Protein AF-A0AAU9TU82-F1 (afdb_monomer_lite)

Radius of gyration: 13.86 Å; chains: 1; bounding box: 32×28×34 Å

Sequence (116 aa):
MYSGGGVVVQWYQQIAESLKSQSPVLTGHSGFSEYLHRFKCKKSPSCICDPGCSEFVLHVLLDYPAHDYKRQKLECQLDVILELDSLSELVYGNNKDLFLQFCIKVCKIVNNRNGI

Organism: Euphydryas editha (NCBI:txid104508)

Foldseek 3Di:
DDPDPPPVVVVLVVLLVVCVPQFCLSVQNFLQLLSCVVVVVHPAQADPVDNVDGGHSCCLQQPDVVCVVVQVVLCVVVVHRDDPVCVVCCSPHPNVNSVSVSRRVSRVVSRVVSVD

Structure (mmCIF, N/CA/C/O backbone):
data_AF-A0AAU9TU82-F1
#
_entry.id   AF-A0AAU9TU82-F1
#
loop_
_atom_site.group_PDB
_atom_site.id
_atom_site.type_symbol
_atom_site.label_atom_id
_atom_site.label_alt_id
_atom_site.label_comp_id
_atom_site.label_asym_id
_atom_site.label_entity_id
_atom_site.label_seq_id
_atom_site.pdbx_PDB_ins_code
_atom_site.Cartn_x
_atom_site.Cartn_y
_atom_site.Cartn_z
_atom_site.occupancy
_atom_site.B_iso_or_equiv
_atom_site.auth_seq_id
_atom_site.auth_comp_id
_atom_site.auth_asym_id
_atom_site.auth_atom_id
_atom_site.pdbx_PDB_model_num
ATOM 1 N N . MET A 1 1 ? -12.689 -2.087 -19.751 1.00 30.52 1 MET A N 1
ATOM 2 C CA . MET A 1 1 ? -12.680 -0.629 -19.998 1.00 30.52 1 MET A CA 1
ATOM 3 C C . MET A 1 1 ? -13.503 0.008 -18.891 1.00 30.52 1 MET A C 1
ATOM 5 O O . MET A 1 1 ? -14.720 -0.078 -18.941 1.00 30.52 1 MET A O 1
ATOM 9 N N . TYR A 1 2 ? -12.865 0.510 -17.832 1.00 33.25 2 TYR A N 1
ATOM 10 C CA . TYR A 1 2 ? -13.595 1.108 -16.712 1.00 33.25 2 TYR A CA 1
ATOM 11 C C . TYR A 1 2 ? -13.990 2.544 -17.066 1.00 33.25 2 TYR A C 1
ATOM 13 O O . TYR A 1 2 ? -13.203 3.481 -16.956 1.00 33.25 2 TYR A O 1
ATOM 21 N N . SER A 1 3 ? -15.225 2.693 -17.533 1.00 31.27 3 SER A N 1
ATOM 22 C CA . SER A 1 3 ? -15.900 3.972 -17.737 1.00 31.27 3 SER A CA 1
ATOM 23 C C . SER A 1 3 ? -16.392 4.490 -16.381 1.00 31.27 3 SER A C 1
ATOM 25 O O . SER A 1 3 ? -17.518 4.216 -15.986 1.00 31.27 3 SER A O 1
ATOM 27 N N . GLY A 1 4 ? -15.532 5.182 -15.628 1.00 31.11 4 GLY A N 1
ATOM 28 C CA . GLY A 1 4 ? -15.873 5.684 -14.283 1.00 31.11 4 GLY A CA 1
ATOM 29 C C . GLY A 1 4 ? -14.986 6.824 -13.767 1.00 31.11 4 GLY A C 1
ATOM 30 O O . GLY A 1 4 ? -14.931 7.076 -12.567 1.00 31.11 4 GLY A O 1
ATOM 31 N N . GLY A 1 5 ? -14.271 7.514 -14.661 1.00 34.28 5 GLY A N 1
ATOM 32 C CA . GLY A 1 5 ? -13.163 8.416 -14.318 1.00 34.28 5 GLY A CA 1
ATOM 33 C C . GLY A 1 5 ? -13.504 9.695 -13.538 1.00 34.28 5 GLY A C 1
ATOM 34 O O . GLY A 1 5 ? -12.585 10.400 -13.152 1.00 34.28 5 GLY A O 1
ATOM 35 N N . GLY A 1 6 ? -14.776 10.018 -13.288 1.00 33.03 6 GLY A N 1
ATOM 36 C CA . GLY A 1 6 ? -15.151 11.237 -12.554 1.00 33.03 6 GLY A CA 1
ATOM 37 C C . GLY A 1 6 ? -15.095 11.080 -11.032 1.00 33.03 6 GLY A C 1
ATOM 38 O O . GLY A 1 6 ? -14.482 11.885 -10.339 1.00 33.03 6 GLY A O 1
ATOM 39 N N . VAL A 1 7 ? -15.697 10.011 -10.508 1.00 37.81 7 VAL A N 1
ATOM 40 C CA . VAL A 1 7 ? -15.905 9.835 -9.059 1.00 37.81 7 VAL A CA 1
ATOM 41 C C . VAL A 1 7 ? -14.639 9.322 -8.371 1.00 37.81 7 VAL A C 1
ATOM 43 O O . VAL A 1 7 ? -14.275 9.805 -7.302 1.00 37.81 7 VAL A O 1
ATOM 46 N N . VAL A 1 8 ? -13.912 8.412 -9.032 1.00 42.59 8 VAL A N 1
ATOM 47 C CA . VAL A 1 8 ? -12.640 7.873 -8.527 1.00 42.59 8 VAL A CA 1
ATOM 48 C C . VAL A 1 8 ? -11.601 8.985 -8.390 1.00 42.59 8 VAL A C 1
ATOM 50 O O . VAL A 1 8 ? -10.945 9.068 -7.362 1.00 42.59 8 VAL A O 1
ATOM 53 N N . VAL A 1 9 ? -11.490 9.878 -9.382 1.00 46.53 9 VAL A N 1
ATOM 54 C CA . VAL A 1 9 ? -10.511 10.982 -9.389 1.00 46.53 9 VAL A CA 1
ATOM 55 C C . VAL A 1 9 ? -10.845 12.040 -8.331 1.00 46.53 9 VAL A C 1
ATOM 57 O O . VAL A 1 9 ? -9.945 12.517 -7.641 1.00 46.53 9 VAL A O 1
ATOM 60 N N . GLN A 1 10 ? -12.130 12.357 -8.148 1.00 37.75 10 GLN A N 1
ATOM 61 C CA . GLN A 1 10 ? -12.586 13.353 -7.177 1.00 37.75 10 GLN A CA 1
ATOM 62 C C . GLN A 1 10 ? -12.412 12.876 -5.722 1.00 37.75 10 GLN A C 1
ATOM 64 O O . GLN A 1 10 ? -11.961 13.646 -4.873 1.00 37.75 10 GLN A O 1
ATOM 69 N N . TRP A 1 11 ? -12.673 11.592 -5.451 1.00 50.09 11 TRP A N 1
ATOM 70 C CA . TRP A 1 11 ? -12.395 10.951 -4.160 1.00 50.09 11 TRP A CA 1
ATOM 71 C C . TRP A 1 11 ? -10.886 10.864 -3.872 1.00 50.09 11 TRP A C 1
ATOM 73 O O . TRP A 1 11 ? -10.435 11.204 -2.777 1.00 50.09 11 TRP A O 1
ATOM 83 N N . TYR A 1 12 ? -10.085 10.519 -4.887 1.00 51.53 12 TYR A N 1
ATOM 84 C CA . TYR A 1 12 ? -8.624 10.482 -4.792 1.00 51.53 12 TYR A 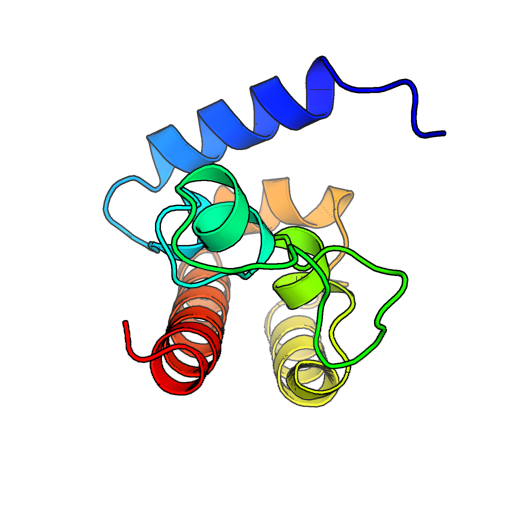CA 1
ATOM 85 C C . TYR A 1 12 ? -8.028 11.851 -4.438 1.00 51.53 12 TYR A C 1
ATOM 87 O O . TYR A 1 12 ? -7.141 11.943 -3.593 1.00 51.53 12 TYR A O 1
ATOM 95 N N . GLN A 1 13 ? -8.528 12.927 -5.056 1.00 47.31 13 GLN A N 1
ATOM 96 C CA . GLN A 1 13 ? -8.077 14.294 -4.785 1.00 47.31 13 GLN A CA 1
ATOM 97 C C . GLN A 1 13 ? -8.453 14.774 -3.376 1.00 47.31 13 GLN A C 1
ATOM 99 O O . GLN A 1 13 ? -7.597 15.337 -2.697 1.00 47.31 13 GLN A O 1
ATOM 104 N N . GLN A 1 14 ? -9.672 14.508 -2.894 1.00 48.16 14 GLN A N 1
ATOM 105 C CA . GLN A 1 14 ? -10.110 14.931 -1.552 1.00 48.16 14 GLN A CA 1
ATOM 106 C C . GLN A 1 14 ? -9.364 14.208 -0.415 1.00 48.16 14 GLN A C 1
ATOM 108 O O . GLN A 1 14 ? -9.041 14.816 0.613 1.00 48.16 14 GLN A O 1
ATOM 113 N N . ILE A 1 15 ? -9.022 12.931 -0.612 1.00 50.84 15 ILE A N 1
ATOM 114 C CA . ILE A 1 15 ? -8.183 12.159 0.315 1.00 50.84 15 ILE A CA 1
ATOM 115 C C . ILE A 1 15 ? -6.718 12.599 0.232 1.00 50.84 15 ILE A C 1
ATOM 117 O O . ILE A 1 15 ? -6.089 12.829 1.267 1.00 50.84 15 ILE A O 1
ATOM 121 N N . ALA A 1 16 ? -6.179 12.783 -0.979 1.00 51.69 16 ALA A N 1
ATOM 122 C CA . ALA A 1 16 ? -4.820 13.282 -1.188 1.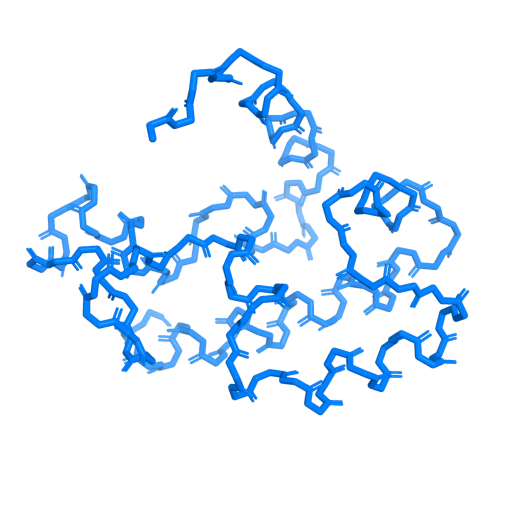00 51.69 16 ALA A CA 1
ATOM 123 C C . ALA A 1 16 ? -4.606 14.665 -0.549 1.00 51.69 16 ALA A C 1
ATOM 125 O O . ALA A 1 16 ? -3.535 14.938 -0.007 1.00 51.69 16 ALA A O 1
ATOM 126 N N . GLU A 1 17 ? -5.619 15.535 -0.572 1.00 50.88 17 GLU A N 1
ATOM 127 C CA . GLU A 1 17 ? -5.587 16.841 0.090 1.00 50.88 17 GLU A CA 1
ATOM 128 C C . GLU A 1 17 ? -5.708 16.743 1.612 1.00 50.88 17 GLU A C 1
ATOM 130 O O . GLU A 1 17 ? -4.959 17.424 2.313 1.00 50.88 17 GLU A O 1
ATOM 135 N N . SER A 1 18 ? -6.575 15.866 2.129 1.00 47.69 18 SER A N 1
ATOM 136 C CA . SER A 1 18 ? -6.750 15.652 3.577 1.00 47.69 18 SER A CA 1
ATOM 137 C C . SER A 1 18 ? -5.533 14.983 4.239 1.00 47.69 18 SER A C 1
ATOM 139 O O . SER A 1 18 ? -5.306 15.150 5.436 1.00 47.69 18 SER A O 1
ATOM 141 N N . LEU A 1 19 ? -4.721 14.252 3.465 1.00 53.00 19 LEU A N 1
ATOM 142 C CA . LEU A 1 19 ? -3.568 13.471 3.939 1.00 53.00 19 LEU A CA 1
ATOM 143 C C . LEU A 1 19 ? -2.217 13.991 3.426 1.00 53.00 19 LEU A C 1
ATOM 145 O O . LEU A 1 19 ? -1.205 13.293 3.540 1.00 53.00 19 LEU A O 1
ATOM 149 N N . LYS A 1 20 ? -2.188 15.228 2.905 1.00 52.75 20 LYS A N 1
ATOM 150 C CA . LYS A 1 20 ? -1.031 15.900 2.278 1.00 52.75 20 LYS A CA 1
ATOM 151 C C . LYS A 1 20 ? 0.277 15.828 3.083 1.00 52.75 20 LYS A C 1
ATOM 153 O O . LYS A 1 20 ? 1.346 15.936 2.492 1.00 52.75 20 LYS A O 1
ATOM 158 N N . SER A 1 21 ? 0.211 15.627 4.402 1.00 50.66 21 SER A N 1
ATOM 159 C CA . SER A 1 21 ? 1.371 15.514 5.300 1.00 50.66 21 SER A CA 1
ATOM 160 C C . SER A 1 21 ? 1.611 14.121 5.903 1.00 50.66 21 SER A C 1
ATOM 162 O O . SER A 1 21 ? 2.615 13.944 6.590 1.00 50.66 21 SER A O 1
ATOM 164 N N . GLN A 1 22 ? 0.733 13.133 5.683 1.00 55.03 22 GLN A N 1
ATOM 165 C CA . GLN A 1 22 ? 0.711 11.904 6.497 1.00 55.03 22 GLN A CA 1
ATOM 166 C C . GLN A 1 22 ? 1.131 10.625 5.756 1.00 55.03 22 GLN A C 1
ATOM 168 O O . GLN A 1 22 ? 1.638 9.704 6.392 1.00 55.03 22 GLN A O 1
ATOM 173 N N . SER A 1 23 ? 0.991 10.543 4.427 1.00 65.06 23 SER A N 1
ATOM 174 C CA . SER A 1 23 ? 1.509 9.402 3.652 1.00 65.06 23 SER A CA 1
ATOM 175 C C . SER A 1 23 ? 1.740 9.761 2.177 1.00 65.06 23 SER A C 1
ATOM 177 O O . SER A 1 23 ? 0.772 10.039 1.465 1.00 65.06 23 SER A O 1
ATOM 179 N N . PRO A 1 24 ? 2.987 9.697 1.664 1.00 63.47 24 PRO A N 1
ATOM 180 C CA . PRO A 1 24 ? 3.282 9.943 0.248 1.00 63.47 24 PRO A CA 1
ATOM 181 C C . PRO A 1 24 ? 2.570 8.976 -0.712 1.00 63.47 24 PRO A C 1
ATOM 183 O O . PRO A 1 24 ? 2.392 9.302 -1.884 1.00 63.47 24 PRO A O 1
ATOM 186 N N . VAL A 1 25 ? 2.124 7.808 -0.221 1.00 64.19 25 VAL A N 1
ATOM 187 C CA . VAL A 1 25 ? 1.302 6.865 -0.999 1.00 64.19 25 VAL A CA 1
ATOM 188 C C . VAL A 1 25 ? 0.015 7.525 -1.466 1.00 64.19 25 VAL A C 1
ATOM 190 O O . VAL A 1 25 ? -0.352 7.425 -2.632 1.00 64.19 25 VAL A O 1
ATOM 193 N N . LEU A 1 26 ? -0.664 8.207 -0.548 1.00 64.12 26 LEU A N 1
ATOM 194 C CA . LEU A 1 26 ? -2.030 8.677 -0.753 1.00 64.12 26 LEU A CA 1
ATOM 195 C C . LEU A 1 26 ? -2.069 9.987 -1.543 1.00 64.12 26 LEU A C 1
ATOM 197 O O . LEU A 1 26 ? -3.104 10.347 -2.087 1.00 64.12 26 LEU A O 1
ATOM 201 N N . THR A 1 27 ? -0.924 10.659 -1.686 1.00 62.81 27 THR A N 1
ATOM 202 C CA . THR A 1 27 ? -0.764 11.813 -2.580 1.00 62.81 27 THR A CA 1
ATOM 203 C C . THR A 1 27 ? -0.239 11.432 -3.966 1.00 62.81 27 THR A C 1
ATOM 205 O O . THR A 1 27 ? -0.097 12.304 -4.817 1.00 62.81 27 THR A O 1
ATOM 208 N N . GLY A 1 28 ? 0.064 10.150 -4.207 1.00 60.84 28 GLY A N 1
ATOM 209 C CA . GLY A 1 28 ? 0.567 9.656 -5.491 1.00 60.84 28 GLY A CA 1
ATOM 210 C C . GLY A 1 28 ? 2.023 10.020 -5.809 1.00 60.84 28 GLY A C 1
ATOM 211 O O . GLY A 1 28 ? 2.502 9.629 -6.863 1.00 60.84 28 GLY A O 1
ATOM 212 N N . HIS A 1 29 ? 2.754 10.700 -4.918 1.00 68.38 29 HIS A N 1
ATOM 213 C CA . HIS A 1 29 ? 4.135 11.169 -5.152 1.00 68.38 29 HIS A CA 1
ATOM 214 C C . HIS A 1 29 ? 5.228 10.143 -4.795 1.00 68.38 29 HIS A C 1
ATOM 216 O O . HIS A 1 29 ? 6.375 10.502 -4.534 1.00 68.38 29 HIS A O 1
ATOM 222 N N . SER A 1 30 ? 4.887 8.862 -4.732 1.00 72.94 30 SER A N 1
ATOM 223 C CA . SER A 1 30 ? 5.830 7.784 -4.413 1.00 72.94 30 SER A CA 1
ATOM 224 C C . SER A 1 30 ? 6.334 7.106 -5.691 1.00 72.94 30 SER A C 1
ATOM 226 O O . SER A 1 30 ? 5.804 7.328 -6.777 1.00 72.94 30 SER A O 1
ATOM 228 N N . GLY A 1 31 ? 7.369 6.271 -5.579 1.00 83.69 31 GLY A N 1
ATOM 229 C CA . GLY A 1 31 ? 8.014 5.560 -6.684 1.00 83.69 31 GLY A CA 1
ATOM 230 C C . GLY A 1 31 ? 7.167 4.480 -7.367 1.00 83.69 31 GLY A C 1
ATOM 231 O O . GLY A 1 31 ? 7.722 3.485 -7.827 1.00 83.69 31 GLY A O 1
ATOM 232 N N . PHE A 1 32 ? 5.843 4.620 -7.416 1.00 89.31 32 PHE A N 1
ATOM 233 C CA . PHE A 1 32 ? 4.962 3.718 -8.153 1.00 89.31 32 PHE A CA 1
ATOM 234 C C . PHE A 1 32 ? 5.255 3.784 -9.649 1.00 89.31 32 PHE A C 1
ATOM 236 O O . PHE A 1 32 ? 5.509 4.857 -10.199 1.00 89.31 32 PHE A O 1
ATOM 243 N N . SER A 1 33 ? 5.217 2.637 -10.322 1.00 91.44 33 SER A N 1
ATOM 244 C CA . SER A 1 33 ? 5.628 2.554 -11.726 1.00 91.44 33 SER A CA 1
ATOM 245 C C . SER A 1 33 ? 4.736 3.387 -12.644 1.00 91.44 33 SER A C 1
ATOM 247 O O . SER A 1 33 ? 5.266 4.015 -13.558 1.00 91.44 33 SER A O 1
ATOM 249 N N . GLU A 1 34 ? 3.428 3.479 -12.372 1.00 90.06 34 GLU A N 1
ATOM 250 C CA . GLU A 1 34 ? 2.520 4.361 -13.119 1.00 90.06 34 GLU A CA 1
ATOM 251 C C . GLU A 1 34 ? 2.927 5.837 -12.992 1.00 90.06 34 GLU A C 1
ATOM 253 O O . GLU A 1 34 ? 3.059 6.543 -13.997 1.00 90.06 34 GLU A O 1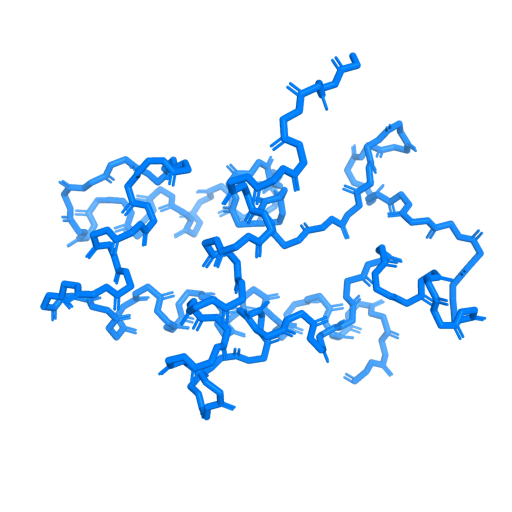
ATOM 258 N N . TYR A 1 35 ? 3.207 6.290 -11.767 1.00 87.44 35 TYR A N 1
ATOM 259 C CA . TYR A 1 35 ? 3.650 7.658 -11.512 1.00 87.44 35 TYR A CA 1
ATOM 260 C C . TYR A 1 35 ? 4.994 7.941 -12.195 1.00 87.44 35 TYR A C 1
ATOM 262 O O . TYR A 1 35 ? 5.118 8.886 -12.973 1.00 87.44 35 TYR A O 1
ATOM 270 N N . LEU A 1 36 ? 5.994 7.079 -11.989 1.00 90.12 36 LEU A N 1
ATOM 271 C CA . LEU A 1 36 ? 7.310 7.227 -12.615 1.00 90.12 36 LEU A CA 1
ATOM 272 C C . LEU A 1 36 ? 7.229 7.206 -14.145 1.00 90.12 36 LEU A C 1
ATOM 274 O O . LEU A 1 36 ? 7.975 7.925 -14.811 1.00 90.12 36 LEU A O 1
ATOM 278 N N . HIS A 1 37 ? 6.323 6.414 -14.720 1.00 91.00 37 HIS A N 1
ATOM 279 C CA . HIS A 1 37 ? 6.109 6.386 -16.160 1.00 91.00 37 HIS A CA 1
ATOM 280 C C . HIS A 1 37 ? 5.521 7.702 -16.681 1.00 91.00 37 HIS A C 1
ATOM 282 O O . HIS A 1 37 ? 6.027 8.244 -17.667 1.00 91.00 37 HIS A O 1
ATOM 288 N N . ARG A 1 38 ? 4.533 8.278 -15.980 1.00 89.50 38 ARG A N 1
ATOM 289 C CA . ARG A 1 38 ? 3.947 9.587 -16.317 1.00 89.50 38 ARG A CA 1
ATOM 290 C C . ARG A 1 38 ? 5.001 10.698 -16.386 1.00 89.50 38 ARG A C 1
ATOM 292 O O . ARG A 1 38 ? 4.917 11.563 -17.256 1.00 89.50 38 ARG A O 1
ATOM 299 N N . PHE A 1 39 ? 6.012 10.649 -15.519 1.00 88.75 39 PHE A N 1
ATOM 300 C CA . PHE A 1 39 ? 7.133 11.600 -15.502 1.00 88.75 39 PHE A CA 1
ATOM 301 C C . PHE A 1 39 ? 8.339 11.168 -16.348 1.00 88.75 39 PHE A C 1
ATOM 303 O O . PHE A 1 39 ? 9.383 11.814 -16.309 1.00 88.75 39 PHE A O 1
ATOM 310 N N . LYS A 1 40 ? 8.198 10.110 -17.158 1.00 91.62 40 LYS A N 1
ATOM 311 C CA . LYS A 1 40 ? 9.250 9.564 -18.036 1.00 91.62 40 LYS A CA 1
ATOM 312 C C . LYS A 1 40 ? 10.496 9.061 -17.288 1.00 91.62 40 LYS A C 1
ATOM 314 O O . LYS A 1 40 ? 11.533 8.840 -17.906 1.00 91.62 40 LYS A O 1
ATOM 319 N N . CYS A 1 41 ? 10.386 8.813 -15.983 1.00 89.56 41 CYS A N 1
ATOM 320 C CA . CYS A 1 4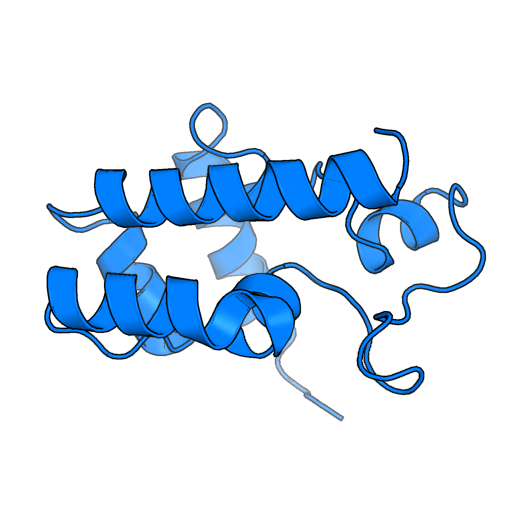1 ? 11.424 8.186 -15.162 1.00 89.56 41 CYS A CA 1
ATOM 321 C C . CYS A 1 41 ? 11.443 6.655 -15.317 1.00 89.56 41 CYS A C 1
ATOM 323 O O . CYS A 1 41 ? 12.436 6.013 -14.984 1.00 89.56 41 CYS A O 1
ATOM 325 N N . LYS A 1 42 ? 10.362 6.056 -15.840 1.00 92.19 42 LYS A N 1
ATOM 326 C CA . LYS A 1 42 ? 10.261 4.617 -16.122 1.00 92.19 42 LYS A CA 1
ATOM 327 C C . LYS A 1 42 ? 9.668 4.359 -17.508 1.00 92.19 42 LYS A C 1
ATOM 329 O O . LYS A 1 42 ? 8.795 5.091 -17.972 1.00 92.19 42 LYS A O 1
ATOM 334 N N . LYS A 1 43 ? 10.141 3.300 -18.176 1.00 93.12 43 LYS A N 1
ATOM 335 C CA . LYS A 1 43 ? 9.703 2.935 -19.539 1.00 93.12 43 LYS A CA 1
ATOM 336 C C . LYS A 1 43 ? 8.276 2.390 -19.601 1.00 93.12 43 LYS A C 1
ATOM 338 O O . LYS A 1 43 ? 7.636 2.531 -20.633 1.00 93.12 43 LYS A O 1
ATOM 343 N N . SER A 1 44 ? 7.815 1.755 -18.527 1.00 93.69 44 SER A N 1
ATOM 344 C CA . SER A 1 44 ? 6.509 1.103 -18.454 1.00 93.69 44 SER A CA 1
ATOM 345 C C . SER A 1 44 ? 5.842 1.397 -17.107 1.00 93.69 44 SER A C 1
ATOM 347 O O . SER A 1 44 ? 6.556 1.441 -16.096 1.00 93.69 44 SER A O 1
ATOM 349 N N . PRO A 1 45 ? 4.505 1.561 -17.073 1.00 93.81 45 PRO A N 1
ATOM 350 C CA . PRO A 1 45 ? 3.750 1.671 -15.834 1.00 93.81 45 PRO A CA 1
ATOM 351 C C . PRO A 1 45 ? 3.501 0.307 -15.174 1.00 93.81 45 PRO A C 1
ATOM 353 O O . PRO A 1 45 ? 2.964 0.279 -14.072 1.00 93.81 45 PRO A O 1
ATOM 356 N N . SER A 1 46 ? 3.864 -0.806 -15.825 1.00 95.00 46 SER A N 1
ATOM 357 C CA . SER A 1 46 ? 3.520 -2.157 -15.375 1.00 95.00 46 SER A CA 1
ATOM 358 C C . SER A 1 46 ? 4.035 -2.486 -13.974 1.00 95.00 46 SER A C 1
ATOM 360 O O . SER A 1 46 ? 5.152 -2.110 -13.595 1.00 95.00 46 SER A O 1
ATOM 362 N N . CYS A 1 47 ? 3.241 -3.254 -13.233 1.00 92.56 47 CYS A N 1
ATOM 363 C CA . CYS A 1 47 ? 3.669 -3.867 -11.990 1.00 92.56 47 CYS A CA 1
ATOM 364 C C . CYS A 1 47 ? 4.590 -5.063 -12.252 1.00 92.56 47 CYS A C 1
ATOM 366 O O . CYS A 1 47 ? 4.568 -5.697 -13.303 1.00 92.56 47 CYS A O 1
ATOM 368 N N . ILE A 1 48 ? 5.417 -5.381 -11.259 1.00 92.12 48 ILE A N 1
ATOM 369 C CA . ILE A 1 48 ? 6.318 -6.536 -11.302 1.00 92.12 48 ILE A CA 1
ATOM 370 C C . ILE A 1 48 ? 5.556 -7.850 -11.102 1.00 92.12 48 ILE A C 1
ATOM 372 O O . ILE A 1 48 ? 6.018 -8.882 -11.579 1.00 92.12 48 ILE A O 1
ATOM 376 N N . CYS A 1 49 ? 4.404 -7.834 -10.420 1.00 93.06 49 CYS A N 1
ATOM 377 C CA . CYS A 1 49 ? 3.602 -9.049 -10.255 1.00 93.06 49 CYS A CA 1
ATOM 378 C C . CYS A 1 49 ? 2.869 -9.455 -11.537 1.00 93.06 49 CYS A C 1
ATOM 380 O O . CYS A 1 49 ? 2.617 -10.639 -11.729 1.00 93.06 49 CYS A O 1
ATOM 382 N N . ASP A 1 50 ? 2.528 -8.490 -12.393 1.00 91.69 50 ASP A N 1
ATOM 383 C CA . ASP A 1 50 ? 1.811 -8.721 -13.642 1.00 91.69 50 ASP A CA 1
ATOM 384 C C . ASP A 1 50 ? 2.179 -7.638 -14.674 1.00 91.69 50 ASP A C 1
ATOM 386 O O . ASP A 1 50 ? 1.801 -6.473 -14.505 1.00 91.69 50 ASP A O 1
ATOM 390 N N . PRO A 1 51 ? 2.877 -7.999 -15.769 1.00 90.38 51 PRO A N 1
ATOM 391 C CA . PRO A 1 51 ? 3.188 -7.083 -16.862 1.00 90.38 51 PRO A CA 1
ATOM 392 C C . PRO A 1 51 ? 1.958 -6.431 -17.515 1.00 90.38 51 PRO A C 1
ATOM 394 O O . PRO A 1 51 ? 2.089 -5.345 -18.085 1.00 90.38 51 PRO A O 1
ATOM 397 N N . GLY A 1 52 ? 0.786 -7.074 -17.451 1.00 90.50 52 GLY A N 1
ATOM 398 C CA . GLY A 1 52 ? -0.478 -6.572 -17.994 1.00 90.50 52 GLY A CA 1
ATOM 399 C C . GLY A 1 52 ? -1.197 -5.564 -17.094 1.00 90.50 52 GLY A C 1
ATOM 400 O O . GLY A 1 52 ? -2.104 -4.872 -17.561 1.00 90.50 52 GLY A O 1
ATOM 401 N N . CYS A 1 53 ? -0.784 -5.436 -15.831 1.00 90.81 53 CYS A N 1
ATOM 402 C CA . CYS A 1 53 ? -1.392 -4.534 -14.860 1.00 90.81 53 CYS A CA 1
ATOM 403 C C . CYS A 1 53 ? -0.495 -3.317 -14.611 1.00 90.81 53 CYS A C 1
ATOM 405 O O . CYS A 1 53 ? 0.710 -3.456 -14.412 1.00 90.81 53 CYS A O 1
ATOM 407 N N . SER A 1 54 ? -1.067 -2.111 -14.594 1.00 89.62 54 SER A N 1
ATOM 408 C CA . SER A 1 54 ? -0.323 -0.912 -14.187 1.00 89.62 54 SER A CA 1
ATOM 409 C C . SER A 1 54 ? -0.170 -0.865 -12.671 1.00 89.62 54 SER A C 1
ATOM 411 O O . SER A 1 54 ? -1.092 -1.174 -11.924 1.00 89.62 54 SER A O 1
ATOM 413 N N . GLU A 1 55 ? 0.992 -0.434 -12.199 1.00 90.81 55 GLU A N 1
ATOM 414 C CA . GLU A 1 55 ? 1.248 -0.265 -10.778 1.00 90.81 55 GLU A CA 1
ATOM 415 C C . GLU A 1 55 ? 0.836 1.129 -10.312 1.00 90.81 55 GLU A C 1
ATOM 417 O O . GLU A 1 55 ? 1.654 2.054 -10.245 1.00 90.81 55 GLU A O 1
ATOM 422 N N . PHE A 1 56 ? -0.439 1.250 -9.971 1.00 86.50 56 PHE A N 1
ATOM 423 C CA . PHE A 1 56 ? -0.993 2.396 -9.264 1.00 86.50 56 PHE A CA 1
ATOM 424 C C . PHE A 1 56 ? -1.207 2.059 -7.787 1.00 86.50 56 PHE A C 1
ATOM 426 O O . PHE A 1 56 ? -1.094 0.913 -7.353 1.00 86.50 56 PHE A O 1
ATOM 433 N N . VAL A 1 57 ? -1.499 3.074 -6.984 1.00 86.00 57 VAL A N 1
ATOM 434 C CA . VAL A 1 57 ? -1.559 2.952 -5.521 1.00 86.00 57 VAL A CA 1
ATOM 435 C C . VAL A 1 57 ? -2.565 1.905 -5.049 1.00 86.00 57 VAL A C 1
ATOM 437 O O . VAL A 1 57 ? -2.210 1.096 -4.197 1.00 86.00 57 VAL A O 1
ATOM 440 N N . LEU A 1 58 ? -3.792 1.893 -5.587 1.00 88.25 58 LEU A N 1
ATOM 441 C CA . LEU A 1 58 ? -4.812 0.937 -5.135 1.00 88.25 58 LEU A CA 1
ATOM 442 C C . LEU A 1 58 ? -4.386 -0.495 -5.441 1.00 88.25 58 LEU A C 1
ATOM 444 O O . LEU A 1 58 ? -4.475 -1.327 -4.551 1.00 88.25 58 LEU A O 1
ATOM 448 N N . HIS A 1 59 ? -3.814 -0.757 -6.620 1.00 89.75 59 HIS A N 1
ATOM 449 C CA . HIS A 1 59 ? -3.255 -2.072 -6.925 1.00 89.75 59 HIS A CA 1
ATOM 450 C C . HIS A 1 59 ? -2.226 -2.502 -5.868 1.00 89.75 59 HIS A C 1
ATOM 452 O O . HIS A 1 59 ? -2.274 -3.613 -5.350 1.00 89.75 59 HIS A O 1
ATOM 458 N N . VAL A 1 60 ? -1.317 -1.607 -5.470 1.00 89.69 60 VAL A N 1
ATOM 459 C CA . VAL A 1 60 ? -0.283 -1.950 -4.484 1.00 89.69 60 VAL A CA 1
ATOM 460 C C . VAL A 1 60 ? -0.830 -2.141 -3.065 1.00 89.69 60 VAL A C 1
ATOM 462 O O . VAL A 1 60 ? -0.272 -2.928 -2.293 1.00 89.69 60 VAL A O 1
ATOM 465 N N . LEU A 1 61 ? -1.892 -1.423 -2.703 1.00 90.19 61 LEU A N 1
ATOM 466 C CA . LEU A 1 61 ? -2.530 -1.553 -1.395 1.00 90.19 61 LEU A CA 1
ATOM 467 C C . LEU A 1 61 ? -3.429 -2.795 -1.327 1.00 90.19 61 LEU A C 1
ATOM 469 O O . LEU A 1 61 ? -3.324 -3.551 -0.362 1.00 90.19 61 LEU A O 1
ATOM 473 N N . LEU A 1 62 ? -4.263 -3.013 -2.343 1.00 91.81 62 LEU A N 1
ATOM 474 C CA . LEU A 1 62 ? -5.385 -3.954 -2.325 1.00 91.81 62 LEU A CA 1
ATOM 475 C C . LEU A 1 62 ? -5.069 -5.295 -2.999 1.00 91.81 62 LEU A C 1
ATOM 477 O O . LEU A 1 62 ? -5.498 -6.328 -2.502 1.00 91.81 62 LEU A O 1
ATOM 481 N N . ASP A 1 63 ? -4.255 -5.304 -4.059 1.00 92.38 63 ASP A N 1
ATOM 482 C CA . ASP A 1 63 ? -4.132 -6.474 -4.947 1.00 92.38 63 ASP A CA 1
ATOM 483 C C . ASP A 1 63 ? -2.715 -7.061 -5.020 1.00 92.38 63 ASP A C 1
ATOM 485 O O . ASP A 1 63 ? -2.532 -8.197 -5.449 1.00 92.38 63 ASP A O 1
ATOM 489 N N . TYR A 1 64 ? -1.685 -6.298 -4.640 1.00 93.19 64 TYR A N 1
ATOM 490 C CA . TYR A 1 64 ? -0.299 -6.709 -4.857 1.00 93.19 64 TYR A CA 1
ATOM 491 C C . TYR A 1 64 ? 0.104 -7.880 -3.943 1.00 93.19 64 TYR A C 1
ATOM 493 O O . TYR A 1 64 ? 0.210 -7.679 -2.724 1.00 93.19 64 TYR A O 1
ATOM 501 N N . PRO A 1 65 ? 0.445 -9.061 -4.507 1.00 93.88 65 PRO A N 1
ATOM 502 C CA . PRO A 1 65 ? 0.601 -10.300 -3.735 1.00 93.88 65 PRO A CA 1
ATOM 503 C C . PRO A 1 65 ? 1.651 -10.236 -2.620 1.00 93.88 65 PRO A C 1
ATOM 505 O O . PRO A 1 65 ? 1.513 -10.831 -1.553 1.00 93.88 65 PRO A O 1
ATOM 508 N N . ALA A 1 66 ? 2.732 -9.473 -2.818 1.00 92.62 66 ALA A N 1
ATOM 509 C CA . ALA A 1 66 ? 3.790 -9.370 -1.808 1.00 92.62 66 ALA A CA 1
ATOM 510 C C . ALA A 1 66 ? 3.353 -8.599 -0.543 1.00 92.62 66 ALA A C 1
ATOM 512 O O . ALA A 1 66 ? 4.079 -8.570 0.462 1.00 92.62 66 ALA A O 1
ATOM 513 N N . HIS A 1 67 ? 2.196 -7.934 -0.585 1.00 93.06 67 HIS A N 1
ATOM 514 C CA . HIS A 1 67 ? 1.614 -7.213 0.542 1.00 93.06 67 HIS A CA 1
ATOM 515 C C . HIS A 1 67 ? 0.477 -7.977 1.229 1.00 93.06 67 HIS A C 1
ATOM 517 O O . HIS A 1 67 ? 0.074 -7.538 2.304 1.00 93.06 67 HIS A O 1
ATOM 523 N N . ASP A 1 68 ? 0.052 -9.136 0.714 1.00 94.62 68 ASP A N 1
ATOM 524 C CA . ASP A 1 68 ? -1.094 -9.913 1.211 1.00 94.62 68 ASP A CA 1
ATOM 525 C C . ASP A 1 68 ? -1.047 -10.147 2.716 1.00 94.62 68 ASP A C 1
ATOM 527 O O . ASP A 1 68 ? -1.962 -9.765 3.435 1.00 94.62 68 ASP A O 1
ATOM 531 N N . TYR A 1 69 ? 0.064 -10.678 3.228 1.00 95.75 69 TYR A N 1
ATOM 532 C CA . TYR A 1 69 ? 0.206 -10.925 4.664 1.00 95.75 69 TYR A CA 1
ATOM 533 C C . TYR A 1 69 ? 0.102 -9.641 5.505 1.00 95.75 69 TYR A C 1
ATOM 535 O O . TYR A 1 69 ? -0.458 -9.640 6.600 1.00 95.75 69 TYR A O 1
ATOM 543 N N . LYS A 1 70 ? 0.648 -8.522 5.010 1.00 95.38 70 LYS A N 1
ATOM 544 C CA . LYS A 1 70 ? 0.596 -7.237 5.726 1.00 95.38 70 LYS A CA 1
ATOM 545 C C . LYS A 1 70 ? -0.814 -6.649 5.694 1.00 95.38 70 LYS A C 1
ATOM 547 O O . LYS A 1 70 ? -1.217 -6.061 6.693 1.00 95.38 70 LYS A O 1
ATOM 552 N N . ARG A 1 71 ? -1.522 -6.817 4.573 1.00 95.81 71 ARG A N 1
ATOM 553 C CA . ARG A 1 71 ? -2.916 -6.414 4.396 1.00 95.81 71 ARG A CA 1
ATOM 554 C C . ARG A 1 71 ? -3.832 -7.239 5.295 1.00 95.81 71 ARG A C 1
ATOM 556 O O . ARG A 1 71 ? -4.463 -6.647 6.153 1.00 95.81 71 ARG A O 1
ATOM 563 N N . GLN A 1 72 ? -3.773 -8.568 5.233 1.00 96.44 72 GLN A N 1
ATOM 564 C CA . GLN A 1 72 ? -4.560 -9.458 6.101 1.00 96.44 72 GLN A CA 1
ATOM 565 C C . GLN A 1 72 ? -4.325 -9.180 7.586 1.00 96.44 72 GLN A C 1
ATOM 567 O O . GLN A 1 72 ? -5.255 -9.131 8.384 1.00 96.44 72 GLN A O 1
ATOM 572 N N . LYS A 1 73 ? -3.072 -8.923 7.980 1.00 96.75 73 LYS A N 1
ATOM 573 C CA . LYS A 1 73 ? -2.775 -8.527 9.358 1.00 96.75 73 LYS A CA 1
ATOM 574 C C . LYS A 1 73 ? -3.458 -7.211 9.747 1.00 96.75 73 LYS A C 1
ATOM 576 O O . LYS A 1 73 ? -3.914 -7.096 10.881 1.00 96.75 73 LYS A O 1
ATOM 581 N N . LEU A 1 74 ? -3.482 -6.224 8.852 1.00 95.69 74 LEU A N 1
ATOM 582 C CA . LEU A 1 74 ? -4.171 -4.955 9.085 1.00 95.69 74 LEU A CA 1
ATOM 583 C C . LEU A 1 74 ? -5.688 -5.161 9.161 1.00 95.69 74 LEU A C 1
ATOM 585 O O . LEU A 1 74 ? -6.309 -4.651 10.083 1.00 95.69 74 LEU A O 1
ATOM 589 N N . GLU A 1 75 ? -6.253 -5.941 8.241 1.00 96.06 75 GLU A N 1
ATOM 590 C CA . GLU A 1 75 ? -7.673 -6.310 8.206 1.00 96.06 75 GLU A CA 1
ATOM 591 C C . GLU A 1 75 ? -8.113 -6.927 9.537 1.00 96.06 75 GLU A C 1
ATOM 593 O O . GLU A 1 75 ? -9.047 -6.438 10.166 1.00 96.06 75 GLU A O 1
ATOM 598 N N . CYS A 1 76 ? -7.358 -7.901 10.058 1.00 95.94 76 CYS A N 1
ATOM 599 C CA . CYS A 1 76 ? -7.624 -8.486 11.374 1.00 95.94 76 CYS A CA 1
ATOM 600 C C . CYS A 1 76 ? -7.485 -7.488 12.536 1.00 95.94 76 CYS A C 1
ATOM 602 O O . CYS A 1 76 ? -8.166 -7.630 13.545 1.00 95.94 76 CYS A O 1
ATOM 604 N N . GLN A 1 77 ? -6.574 -6.514 12.446 1.00 94.94 77 GLN A N 1
ATOM 605 C CA . GLN A 1 77 ? -6.396 -5.500 13.495 1.00 94.94 77 GLN A CA 1
ATOM 606 C C . GLN A 1 77 ? -7.521 -4.466 13.513 1.00 94.94 77 GLN A C 1
ATOM 608 O O . GLN A 1 77 ? -7.805 -3.899 14.566 1.00 94.94 77 GLN A O 1
ATOM 613 N N . LEU A 1 78 ? -8.101 -4.189 12.349 1.00 92.88 78 LEU A N 1
ATOM 614 C CA . LEU A 1 78 ? -9.135 -3.179 12.160 1.00 92.88 78 LEU A CA 1
ATOM 615 C C . LEU A 1 78 ? -10.548 -3.754 12.155 1.00 92.88 78 LEU A C 1
ATOM 617 O O . LEU A 1 78 ? -11.490 -2.971 12.194 1.00 92.88 78 LEU A O 1
ATOM 621 N N . ASP A 1 79 ? -10.666 -5.082 12.118 1.00 94.44 79 ASP A N 1
ATOM 622 C CA . ASP A 1 79 ? -11.920 -5.807 11.910 1.00 94.44 79 ASP A CA 1
ATOM 623 C C . ASP A 1 79 ? -12.657 -5.312 10.652 1.00 94.44 79 ASP A C 1
ATOM 625 O O . ASP A 1 79 ? -13.847 -5.010 10.659 1.00 94.44 79 ASP A O 1
ATOM 629 N N . VAL A 1 80 ? -11.899 -5.159 9.560 1.00 92.00 80 VAL A N 1
ATOM 630 C CA . VAL A 1 80 ? -12.389 -4.654 8.271 1.00 92.00 80 VAL A CA 1
ATOM 631 C C . VAL A 1 80 ? -11.746 -5.432 7.131 1.00 92.00 80 VAL A C 1
ATOM 633 O O . VAL A 1 80 ? -10.604 -5.866 7.252 1.00 92.00 80 VAL A O 1
ATOM 636 N N . ILE A 1 81 ? -12.446 -5.563 6.006 1.00 92.69 81 ILE A N 1
ATOM 637 C CA . ILE A 1 81 ? -11.868 -6.079 4.758 1.00 92.69 81 ILE A CA 1
ATOM 638 C C . ILE A 1 81 ? -11.350 -4.889 3.950 1.00 92.69 81 ILE A C 1
ATOM 640 O O . ILE A 1 81 ? -12.085 -3.921 3.749 1.00 92.69 81 ILE A O 1
ATOM 644 N N . LEU A 1 82 ? -10.090 -4.934 3.509 1.00 91.75 82 LEU A N 1
ATOM 645 C CA . LEU A 1 82 ? -9.468 -3.818 2.814 1.00 91.75 82 LEU A CA 1
ATOM 646 C C . LEU A 1 82 ? -9.844 -3.843 1.329 1.00 91.75 82 LEU A C 1
ATOM 648 O O . LEU A 1 82 ? -9.150 -4.416 0.494 1.00 91.75 82 LEU A O 1
ATOM 652 N N . GLU A 1 83 ? -10.932 -3.155 1.010 1.00 91.25 83 GLU A N 1
ATOM 653 C CA . GLU A 1 83 ? -11.452 -2.954 -0.346 1.00 91.25 83 GLU A CA 1
ATOM 654 C C . GLU A 1 83 ? -11.649 -1.466 -0.643 1.00 91.25 83 GLU A C 1
ATOM 656 O O . GLU A 1 83 ? -11.636 -0.639 0.271 1.00 91.25 83 GLU A O 1
ATOM 661 N N . LEU A 1 84 ? -11.869 -1.110 -1.913 1.00 85.62 84 LEU A N 1
ATOM 662 C CA . LEU A 1 84 ? -12.044 0.283 -2.343 1.00 85.62 84 LEU A CA 1
ATOM 663 C C . LEU A 1 84 ? -13.107 1.030 -1.520 1.00 85.62 84 LEU A C 1
ATO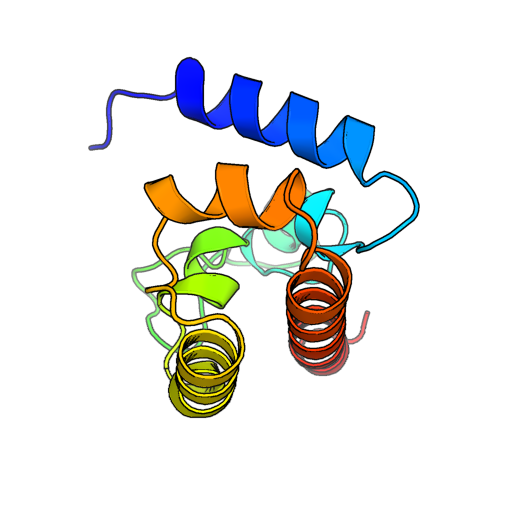M 665 O O . LEU A 1 84 ? -12.867 2.166 -1.112 1.00 85.62 84 LEU A O 1
ATOM 669 N N . ASP A 1 85 ? -14.228 0.375 -1.223 1.00 86.19 85 ASP A N 1
ATOM 670 C CA . ASP A 1 85 ? -15.344 0.973 -0.484 1.00 86.19 85 ASP A CA 1
ATOM 671 C C . ASP A 1 85 ? -14.974 1.262 0.985 1.00 86.19 85 ASP A C 1
ATOM 673 O O . ASP A 1 85 ? -15.290 2.330 1.518 1.00 86.19 85 ASP A O 1
ATOM 677 N N . SER A 1 86 ? -14.192 0.369 1.606 1.00 87.00 86 SER A N 1
ATOM 678 C CA . SER A 1 86 ? -13.706 0.506 2.990 1.00 87.00 86 SER A CA 1
ATOM 679 C C . SER A 1 86 ? -12.668 1.624 3.171 1.00 87.00 86 SER A C 1
ATOM 681 O O . SER A 1 86 ? -12.479 2.137 4.275 1.00 87.00 86 SER A O 1
ATOM 683 N N . LEU A 1 87 ? -11.978 2.039 2.098 1.00 84.56 87 LEU A N 1
ATOM 684 C CA . LEU A 1 87 ? -10.875 3.001 2.196 1.00 84.56 87 LEU A CA 1
ATOM 685 C C . LEU A 1 87 ? -11.333 4.360 2.727 1.00 84.56 87 LEU A C 1
ATOM 687 O O . LEU A 1 87 ? -10.577 5.029 3.431 1.00 84.56 87 LEU A O 1
ATOM 691 N N . SER A 1 88 ? -12.562 4.769 2.405 1.00 81.31 88 SER A N 1
ATOM 692 C CA . SER A 1 88 ? -13.132 6.018 2.911 1.00 81.31 88 SER A CA 1
ATOM 693 C C . SER A 1 88 ? -13.238 6.003 4.442 1.00 81.31 88 SER A C 1
ATOM 695 O O . SER A 1 88 ? -12.735 6.905 5.113 1.00 81.31 88 SER A O 1
ATOM 697 N N . GLU A 1 89 ? -13.787 4.932 5.007 1.00 84.94 89 GLU A N 1
ATOM 698 C CA . GLU A 1 89 ? -13.920 4.745 6.452 1.00 84.94 89 GLU A CA 1
ATOM 699 C C . GLU A 1 89 ? -12.559 4.639 7.139 1.00 84.94 89 GLU A C 1
ATOM 701 O O . GLU A 1 89 ? -12.364 5.179 8.223 1.00 84.94 89 GLU A O 1
ATOM 706 N N . LEU A 1 90 ? -11.580 4.011 6.492 1.00 85.50 90 LEU A N 1
ATOM 707 C CA . LEU A 1 90 ? -10.226 3.885 7.027 1.00 85.50 90 LEU A CA 1
ATOM 708 C C . LEU A 1 90 ? -9.456 5.204 7.049 1.00 85.50 90 LEU A C 1
ATOM 710 O O . LEU A 1 90 ? -8.668 5.443 7.963 1.00 85.50 90 LEU A O 1
ATOM 714 N N . VAL A 1 91 ? -9.675 6.066 6.060 1.00 81.94 91 VAL A N 1
ATOM 715 C CA . VAL A 1 91 ? -9.024 7.377 5.984 1.00 81.94 91 VAL A CA 1
ATOM 716 C C . VAL A 1 91 ? -9.622 8.365 6.985 1.00 81.94 91 VAL A C 1
ATOM 718 O O . VAL A 1 91 ? -8.879 9.130 7.606 1.00 81.94 91 VAL A O 1
ATOM 721 N N . TYR A 1 92 ? -10.945 8.354 7.146 1.00 81.25 92 TYR A N 1
ATOM 722 C CA . TYR A 1 92 ? -11.660 9.321 7.984 1.00 81.25 92 TYR A CA 1
ATOM 723 C C . TYR A 1 92 ? -12.033 8.784 9.373 1.00 81.25 92 TYR A C 1
ATOM 725 O O . TYR A 1 92 ? -12.490 9.548 10.222 1.00 81.25 92 TYR A O 1
ATOM 733 N N . GLY A 1 93 ? -11.829 7.493 9.621 1.00 82.81 93 GLY A N 1
ATOM 734 C CA . GLY A 1 93 ? -12.192 6.824 10.861 1.00 82.81 93 GLY A CA 1
ATOM 735 C C . GLY A 1 93 ? -11.163 6.955 11.981 1.00 82.81 93 GLY A C 1
ATOM 736 O O . GLY A 1 93 ? -10.048 7.457 11.824 1.00 82.81 93 GLY A O 1
ATOM 737 N N . ASN A 1 94 ? -11.542 6.426 13.144 1.00 84.19 94 ASN A N 1
ATOM 738 C CA . ASN A 1 94 ? -10.743 6.497 14.371 1.00 84.19 94 ASN A CA 1
ATOM 739 C C . ASN A 1 94 ? -9.439 5.686 14.301 1.00 84.19 94 ASN A C 1
ATOM 741 O O . ASN A 1 94 ? -8.504 5.965 15.045 1.00 84.19 94 ASN A O 1
ATOM 745 N N . ASN A 1 95 ? -9.356 4.716 13.388 1.00 83.31 95 ASN A N 1
ATOM 746 C CA . ASN A 1 95 ? -8.201 3.831 13.243 1.00 83.31 95 ASN A CA 1
ATOM 747 C C . ASN A 1 95 ? -7.259 4.228 12.092 1.00 83.31 95 ASN A C 1
ATOM 749 O O . ASN A 1 95 ? -6.407 3.431 11.683 1.00 83.31 95 ASN A O 1
ATOM 753 N N . LYS A 1 96 ? -7.380 5.459 11.576 1.00 85.25 96 LYS A N 1
ATOM 754 C CA . LYS A 1 96 ? -6.592 5.949 10.433 1.00 85.25 96 LYS A CA 1
ATOM 755 C C . LYS A 1 96 ? -5.085 5.767 10.596 1.00 85.25 96 LYS A C 1
ATOM 757 O O . LYS A 1 96 ? -4.395 5.500 9.619 1.00 85.25 96 LYS A O 1
ATOM 762 N N . ASP A 1 97 ? -4.558 5.853 11.816 1.00 88.00 97 ASP A N 1
ATOM 763 C CA . ASP A 1 97 ? -3.115 5.786 12.060 1.00 88.00 97 ASP A CA 1
ATOM 764 C C . ASP A 1 97 ? -2.532 4.412 11.706 1.00 88.00 97 ASP A C 1
ATOM 766 O O . ASP A 1 97 ? -1.437 4.326 11.146 1.00 88.00 97 ASP A O 1
ATOM 770 N N . LEU A 1 98 ? -3.271 3.327 11.961 1.00 90.50 98 LEU A N 1
ATOM 771 C CA . LEU A 1 98 ? -2.855 1.973 11.585 1.00 90.50 98 LEU A CA 1
ATOM 772 C C . LEU A 1 98 ? -2.834 1.809 10.061 1.00 90.50 98 LEU A C 1
ATOM 774 O O . LEU A 1 98 ? -1.859 1.293 9.503 1.00 90.50 98 LEU A O 1
ATOM 778 N N . PHE A 1 99 ? -3.865 2.316 9.381 1.00 89.44 99 PHE A N 1
ATOM 779 C CA . PHE A 1 99 ? -3.936 2.317 7.922 1.00 89.44 99 PHE A CA 1
ATOM 780 C C . PHE A 1 99 ? -2.822 3.173 7.291 1.00 89.44 99 PHE A C 1
ATOM 782 O O . PHE A 1 99 ? -2.144 2.742 6.354 1.00 89.44 99 PHE A O 1
ATOM 789 N N . LEU A 1 100 ? -2.543 4.354 7.848 1.00 87.31 100 LEU A N 1
ATOM 790 C CA . LEU A 1 100 ? -1.461 5.228 7.397 1.00 87.31 100 LEU A CA 1
ATOM 791 C C . LEU A 1 100 ? -0.087 4.586 7.600 1.00 87.31 100 LEU A C 1
ATOM 793 O O . LEU A 1 100 ? 0.752 4.639 6.700 1.00 87.31 100 LEU A O 1
ATOM 797 N N . GLN A 1 101 ? 0.148 3.916 8.732 1.00 88.62 101 GLN A N 1
ATOM 798 C CA . GLN A 1 101 ? 1.385 3.165 8.954 1.00 88.62 101 GLN A CA 1
ATOM 799 C C . GLN A 1 101 ? 1.569 2.034 7.939 1.00 88.62 101 GLN A C 1
ATOM 801 O O . GLN A 1 101 ? 2.693 1.799 7.483 1.00 88.62 101 GLN A O 1
ATOM 806 N N . PHE A 1 102 ? 0.494 1.330 7.578 1.00 91.12 102 PHE A N 1
ATOM 807 C CA . PHE A 1 102 ? 0.525 0.344 6.501 1.00 91.12 102 PHE A CA 1
ATOM 808 C C . PHE A 1 102 ? 0.917 0.996 5.170 1.00 91.12 102 PHE A C 1
ATOM 810 O O . PHE A 1 102 ? 1.888 0.555 4.546 1.00 91.12 102 PHE A O 1
ATOM 817 N N . CYS A 1 103 ? 0.265 2.102 4.797 1.00 88.44 103 CYS A N 1
ATOM 818 C CA . CYS A 1 103 ? 0.590 2.853 3.587 1.00 88.44 103 CYS A CA 1
ATOM 819 C C . CYS A 1 103 ? 2.066 3.285 3.567 1.00 88.44 103 CYS A C 1
ATOM 821 O O . CYS A 1 103 ? 2.772 3.025 2.599 1.00 88.44 103 CYS A O 1
ATOM 823 N N . ILE A 1 104 ? 2.590 3.866 4.651 1.00 86.12 104 ILE A N 1
ATOM 824 C CA . ILE A 1 104 ? 3.999 4.289 4.738 1.00 86.12 104 ILE A CA 1
ATOM 825 C C . ILE A 1 104 ? 4.957 3.108 4.524 1.00 86.12 104 ILE A C 1
ATOM 827 O O . ILE A 1 104 ? 5.964 3.244 3.826 1.00 86.12 104 ILE A O 1
ATOM 831 N N . LYS A 1 105 ? 4.668 1.937 5.107 1.00 89.12 105 LYS A N 1
ATOM 832 C CA . LYS A 1 105 ? 5.503 0.733 4.936 1.00 89.12 105 LYS A CA 1
ATOM 833 C C . LYS A 1 105 ? 5.508 0.261 3.484 1.00 89.12 105 LYS A C 1
ATOM 835 O O . LYS A 1 105 ? 6.578 -0.027 2.952 1.00 89.12 105 LYS A O 1
ATOM 840 N N . VAL A 1 106 ? 4.340 0.230 2.846 1.00 88.75 106 VAL A N 1
ATOM 841 C CA . VAL A 1 106 ? 4.189 -0.073 1.417 1.00 88.75 106 VAL A CA 1
ATOM 842 C C . VAL A 1 106 ? 4.994 0.912 0.561 1.00 88.75 106 VAL A C 1
ATOM 844 O O . VAL A 1 106 ? 5.770 0.496 -0.296 1.00 88.75 106 VAL A O 1
ATOM 847 N N . CYS A 1 107 ? 4.892 2.206 0.862 1.00 85.62 107 CYS A N 1
ATOM 848 C CA . CYS A 1 107 ? 5.635 3.282 0.205 1.00 85.62 107 CYS A CA 1
ATOM 849 C C . CYS A 1 107 ? 7.144 3.032 0.214 1.00 85.62 107 CYS A C 1
ATOM 851 O O . CYS A 1 107 ? 7.799 3.096 -0.820 1.00 85.62 107 CYS A O 1
ATOM 853 N N . LYS A 1 108 ? 7.695 2.706 1.389 1.00 86.88 108 LYS A N 1
ATOM 854 C CA . LYS A 1 108 ? 9.128 2.438 1.554 1.00 86.88 108 LYS A CA 1
ATOM 855 C C . LYS A 1 108 ? 9.581 1.254 0.705 1.00 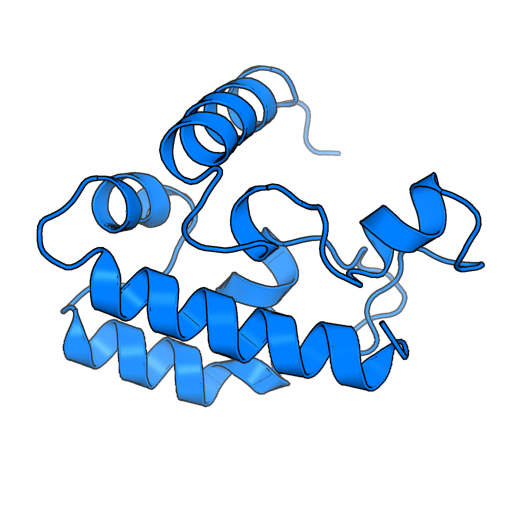86.88 108 LYS A C 1
ATOM 857 O O . LYS A 1 108 ? 10.637 1.323 0.091 1.00 86.88 108 LYS A O 1
ATOM 862 N N . ILE A 1 109 ? 8.777 0.192 0.631 1.00 89.88 109 ILE A N 1
ATOM 863 C CA . ILE A 1 109 ? 9.078 -0.980 -0.205 1.00 89.88 109 ILE A CA 1
ATOM 864 C C . ILE A 1 109 ? 9.140 -0.578 -1.684 1.00 89.88 109 ILE A C 1
ATOM 866 O O . ILE A 1 109 ? 10.104 -0.906 -2.376 1.00 89.88 109 ILE A O 1
ATOM 870 N N . VAL A 1 110 ? 8.138 0.163 -2.159 1.00 88.44 110 VAL A N 1
ATOM 871 C CA . VAL A 1 110 ? 8.042 0.608 -3.556 1.00 88.44 110 VAL A CA 1
ATOM 872 C C . VAL A 1 110 ? 9.154 1.593 -3.925 1.00 88.44 110 VAL A C 1
ATOM 874 O O . VAL A 1 110 ? 9.742 1.467 -5.002 1.00 88.44 110 VAL A O 1
ATOM 877 N N . ASN A 1 111 ? 9.464 2.541 -3.039 1.00 87.31 111 ASN A N 1
ATOM 878 C CA . ASN A 1 111 ? 10.530 3.523 -3.228 1.00 87.31 111 ASN A CA 1
ATOM 879 C C . ASN A 1 111 ? 11.898 2.842 -3.295 1.00 87.31 111 ASN A C 1
ATOM 881 O O . ASN A 1 111 ? 12.602 3.008 -4.287 1.00 87.31 111 ASN A O 1
ATOM 885 N N . ASN A 1 112 ? 12.221 1.984 -2.319 1.00 89.62 112 ASN A N 1
ATOM 886 C CA . ASN A 1 112 ? 13.486 1.243 -2.292 1.00 89.62 112 ASN A CA 1
ATOM 887 C C . ASN A 1 112 ? 13.695 0.428 -3.573 1.00 89.62 112 ASN A C 1
ATOM 889 O O . ASN A 1 112 ? 14.794 0.378 -4.117 1.00 89.62 112 ASN A O 1
ATOM 893 N N . ARG A 1 113 ? 12.627 -0.189 -4.085 1.00 89.44 113 ARG A N 1
ATOM 894 C CA . ARG A 1 113 ? 12.664 -0.984 -5.315 1.00 89.44 113 ARG A CA 1
ATOM 895 C C . ARG A 1 113 ? 12.932 -0.149 -6.570 1.00 89.44 113 ARG A C 1
ATOM 897 O O . ARG A 1 113 ? 13.464 -0.682 -7.537 1.00 89.44 113 ARG A O 1
ATOM 904 N N . ASN A 1 114 ? 12.548 1.127 -6.576 1.00 86.00 114 ASN A N 1
ATOM 905 C CA . ASN A 1 114 ? 12.745 2.030 -7.712 1.00 86.00 114 ASN A CA 1
ATOM 906 C C . ASN A 1 114 ? 13.856 3.074 -7.478 1.00 86.00 114 ASN A C 1
ATOM 908 O O . ASN A 1 114 ? 14.060 3.923 -8.341 1.00 86.00 114 ASN A O 1
ATOM 912 N N . GLY A 1 115 ? 14.581 3.005 -6.356 1.00 82.44 115 GLY A N 1
ATOM 913 C CA . GLY A 1 115 ? 15.694 3.907 -6.042 1.00 82.44 115 GLY A CA 1
ATOM 914 C C . GLY A 1 115 ? 15.285 5.362 -5.787 1.00 82.44 115 GLY A C 1
ATOM 915 O O . GLY A 1 115 ? 16.042 6.259 -6.150 1.00 82.44 115 GLY A O 1
ATOM 916 N N . ILE A 1 116 ? 14.092 5.581 -5.219 1.00 73.62 116 ILE A N 1
ATOM 917 C CA . ILE A 1 116 ? 13.553 6.899 -4.821 1.00 73.62 116 ILE A CA 1
ATOM 918 C C . ILE A 1 116 ? 13.832 7.162 -3.342 1.00 73.62 116 ILE A C 1
ATOM 920 O O . ILE A 1 116 ? 13.608 6.224 -2.540 1.00 73.62 116 ILE A O 1
#

Secondary structure (DSSP, 8-state):
----TTHHHHHHHHHHHHTTTT-TTTTT-S--HHHHHHTTSSS--B-SS-TTSB--HHIIIII-GGGHHHHHHHHHHHTS---TTHHHHHHHSTTHHHHHHHHHHHHHHHHHHHT-

pLDDT: mean 79.32, std 18.89, range [30.52, 96.75]